Protein AF-A0A9D2NBU6-F1 (afdb_monomer_lite)

pLDDT: mean 79.16, std 12.97, range [41.94, 94.69]

Organism: NCBI:txid2838598

Foldseek 3Di:
DDDDDDPDPVPDDVVVVVVVVVVVVVVVVVVVLVVVLVVVLVCCCPVVVDDPVRSVVVVVVSVVVVVCVVVVVDDPVNVVVVVVVVPPD

Structure (mmCIF, N/CA/C/O backbone):
data_AF-A0A9D2NBU6-F1
#
_entry.id   AF-A0A9D2NBU6-F1
#
loop_
_atom_site.group_PDB
_atom_site.id
_atom_site.type_symbol
_atom_site.label_atom_id
_atom_site.label_alt_id
_atom_site.label_comp_id
_atom_site.label_asym_id
_atom_site.label_entity_id
_atom_site.label_seq_id
_atom_site.pdbx_PDB_ins_code
_atom_site.Cartn_x
_atom_site.Cartn_y
_atom_site.Cartn_z
_atom_site.occupancy
_atom_site.B_iso_or_equiv
_atom_site.auth_seq_id
_atom_site.auth_comp_id
_atom_site.auth_asym_id
_atom_site.auth_atom_id
_atom_site.pdbx_PDB_model_num
ATOM 1 N N . MET A 1 1 ? -15.852 3.261 -35.303 1.00 47.94 1 MET A N 1
ATOM 2 C CA . MET A 1 1 ? -14.812 2.715 -34.398 1.00 47.94 1 MET A CA 1
ATOM 3 C C . MET A 1 1 ? -13.433 3.022 -34.978 1.00 47.94 1 MET A C 1
ATOM 5 O O . MET A 1 1 ? -13.116 2.506 -36.042 1.00 47.94 1 MET A O 1
ATOM 9 N N . LYS A 1 2 ? -12.638 3.903 -34.353 1.00 50.78 2 LYS A N 1
ATOM 10 C CA . LYS A 1 2 ? -11.267 4.200 -34.812 1.00 50.78 2 LYS A CA 1
ATOM 11 C C . LYS A 1 2 ? -10.347 3.043 -34.392 1.00 50.78 2 LYS A C 1
ATOM 13 O O . LYS A 1 2 ? -10.225 2.765 -33.202 1.00 50.78 2 LYS A O 1
ATOM 18 N N . ARG A 1 3 ? -9.756 2.332 -35.359 1.00 57.31 3 ARG A N 1
ATOM 19 C CA . ARG A 1 3 ? -8.788 1.248 -35.109 1.00 57.31 3 ARG A CA 1
ATOM 20 C C . ARG A 1 3 ? -7.525 1.855 -34.484 1.00 57.31 3 ARG A C 1
ATOM 22 O O . ARG A 1 3 ? -7.025 2.855 -34.992 1.00 57.31 3 ARG A O 1
ATOM 29 N N . LYS A 1 4 ? -7.037 1.285 -33.375 1.00 55.94 4 LYS A N 1
ATOM 30 C CA . LYS A 1 4 ? -5.771 1.706 -32.747 1.00 55.94 4 LYS A CA 1
ATOM 31 C C . LYS A 1 4 ? -4.631 1.542 -33.770 1.00 55.94 4 LYS A C 1
ATOM 33 O O . LYS A 1 4 ? -4.609 0.513 -34.448 1.00 55.94 4 LYS A O 1
ATOM 38 N N . PRO A 1 5 ? -3.714 2.514 -33.910 1.00 55.62 5 PRO A N 1
ATOM 39 C CA . PRO A 1 5 ? -2.607 2.397 -34.851 1.00 55.62 5 PRO A CA 1
ATOM 40 C C . PRO A 1 5 ? -1.715 1.207 -34.471 1.00 55.62 5 PRO A C 1
ATOM 42 O O . PRO A 1 5 ? -1.370 1.020 -33.304 1.00 55.62 5 PRO A O 1
ATOM 45 N N . TYR A 1 6 ? -1.364 0.390 -35.465 1.00 58.19 6 TYR A N 1
ATOM 46 C CA . TYR A 1 6 ? -0.390 -0.689 -35.326 1.00 58.19 6 TYR A CA 1
ATOM 47 C C . TYR A 1 6 ? 0.988 -0.063 -35.082 1.00 58.19 6 TYR A C 1
ATOM 49 O O . TYR A 1 6 ? 1.562 0.556 -35.976 1.00 58.19 6 TYR A O 1
ATOM 57 N N . ILE A 1 7 ? 1.500 -0.181 -33.855 1.00 61.50 7 ILE A N 1
ATOM 58 C CA . ILE A 1 7 ? 2.844 0.287 -33.510 1.00 61.50 7 ILE A CA 1
ATOM 59 C C . ILE A 1 7 ? 3.832 -0.697 -34.138 1.00 61.50 7 ILE A C 1
ATOM 61 O O . ILE A 1 7 ? 4.028 -1.808 -33.641 1.00 61.50 7 ILE A O 1
ATOM 65 N N . ASN A 1 8 ? 4.428 -0.301 -35.260 1.00 57.94 8 ASN A N 1
ATOM 66 C CA . ASN A 1 8 ? 5.459 -1.078 -35.928 1.00 57.94 8 ASN A CA 1
ATOM 67 C C . ASN A 1 8 ? 6.724 -1.091 -35.051 1.00 57.94 8 ASN A C 1
ATOM 69 O O . ASN A 1 8 ? 7.418 -0.087 -34.943 1.00 57.94 8 ASN A O 1
ATOM 73 N N . ARG A 1 9 ? 7.009 -2.223 -34.393 1.00 61.25 9 ARG A N 1
ATOM 74 C CA . ARG A 1 9 ? 8.180 -2.383 -33.505 1.00 61.25 9 ARG A CA 1
ATOM 75 C C . ARG A 1 9 ? 9.505 -2.545 -34.261 1.00 61.25 9 ARG A C 1
ATOM 77 O O . ARG A 1 9 ? 10.564 -2.535 -33.638 1.00 61.25 9 ARG A O 1
ATOM 84 N N . LYS A 1 10 ? 9.474 -2.712 -35.589 1.00 55.16 10 LYS A N 1
ATOM 85 C CA . LYS A 1 10 ? 10.687 -2.827 -36.408 1.00 55.16 10 LYS A CA 1
ATOM 86 C C . LYS A 1 10 ? 11.348 -1.449 -36.529 1.00 55.16 10 LYS A C 1
ATOM 88 O O . LYS A 1 10 ? 10.892 -0.623 -37.310 1.00 55.16 10 LYS A O 1
ATOM 93 N N . GLY A 1 11 ? 12.399 -1.217 -35.739 1.00 65.12 11 GLY A N 1
ATOM 94 C CA . GLY A 1 11 ? 13.207 0.013 -35.755 1.00 65.12 11 GLY A CA 1
ATOM 95 C C . GLY A 1 11 ? 13.260 0.783 -34.432 1.00 65.12 11 GLY A C 1
ATOM 96 O O . GLY A 1 11 ? 13.899 1.829 -34.370 1.00 65.12 11 GLY A O 1
ATOM 97 N N . MET A 1 12 ? 12.611 0.297 -33.368 1.00 68.50 12 MET A N 1
ATOM 98 C CA . MET A 1 12 ? 12.677 0.952 -32.059 1.00 68.50 12 MET A CA 1
ATOM 99 C C . MET A 1 12 ? 14.021 0.665 -31.384 1.00 68.50 12 MET A C 1
ATOM 101 O O . MET A 1 12 ? 14.434 -0.491 -31.296 1.00 68.50 12 MET A O 1
ATOM 105 N N . ASN A 1 13 ? 14.696 1.712 -30.902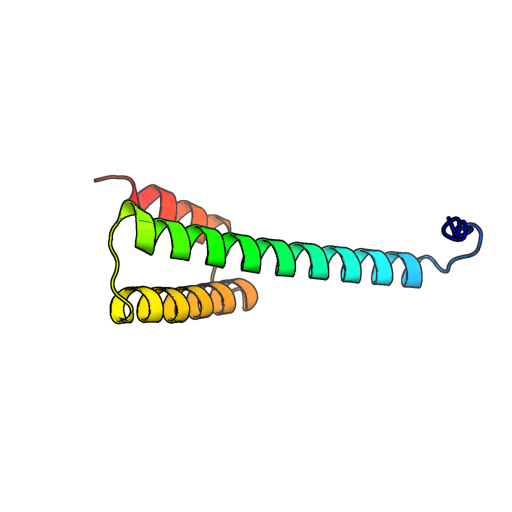 1.00 77.25 13 ASN A N 1
ATOM 106 C CA . ASN A 1 13 ? 15.940 1.566 -30.150 1.00 77.25 13 ASN A CA 1
ATOM 107 C C . ASN A 1 13 ? 15.684 0.667 -28.916 1.00 77.25 13 ASN A C 1
ATOM 109 O O . ASN A 1 13 ? 14.770 0.972 -28.143 1.00 77.25 13 ASN A O 1
ATOM 113 N N . PRO A 1 14 ? 16.453 -0.421 -28.716 1.00 76.38 14 PRO A N 1
ATOM 114 C CA . PRO A 1 14 ? 16.243 -1.364 -27.617 1.00 76.38 14 PRO A CA 1
ATOM 115 C C . PRO A 1 14 ? 16.276 -0.704 -26.232 1.00 76.38 14 PRO A C 1
ATOM 117 O O . PRO A 1 14 ? 15.521 -1.119 -25.358 1.00 76.38 14 PRO A O 1
ATOM 120 N N . ALA A 1 15 ? 17.055 0.368 -26.044 1.00 75.44 15 ALA A N 1
ATOM 121 C CA . ALA A 1 15 ? 17.057 1.130 -24.796 1.00 75.44 15 ALA A CA 1
ATOM 122 C C . ALA A 1 15 ? 15.701 1.817 -24.539 1.00 75.44 15 ALA A C 1
ATOM 124 O O . ALA A 1 15 ? 15.160 1.743 -23.440 1.00 75.44 15 ALA A O 1
ATOM 125 N N . LEU A 1 16 ? 15.095 2.419 -25.570 1.00 73.00 16 LEU A N 1
ATOM 126 C CA . LEU A 1 16 ? 13.772 3.051 -25.461 1.00 73.00 16 LEU A CA 1
ATOM 127 C C . LEU A 1 16 ? 12.653 2.020 -25.260 1.00 73.00 16 LEU A C 1
ATOM 129 O O . LEU A 1 16 ? 11.670 2.303 -24.577 1.00 73.00 16 LEU A O 1
ATOM 133 N N . LEU A 1 17 ? 12.797 0.823 -25.839 1.00 76.81 17 LEU A N 1
ATOM 134 C CA . LEU A 1 17 ? 11.878 -0.289 -25.595 1.00 76.81 17 LEU A CA 1
ATOM 135 C C . LEU A 1 17 ? 11.928 -0.717 -24.123 1.00 76.81 17 LEU A C 1
ATOM 137 O O . LEU A 1 17 ? 10.879 -0.767 -23.486 1.00 76.81 17 LEU A O 1
ATOM 141 N N . GLN A 1 18 ? 13.128 -0.935 -23.575 1.00 77.75 18 GLN A N 1
ATOM 142 C CA . GLN A 1 18 ? 13.307 -1.294 -22.166 1.00 77.75 18 GLN A CA 1
ATOM 143 C C . GLN A 1 18 ? 12.770 -0.212 -21.225 1.00 77.75 18 GLN A C 1
ATOM 145 O O . GLN A 1 18 ? 12.032 -0.534 -20.301 1.00 77.75 18 GLN A O 1
ATOM 150 N N . MET A 1 19 ? 13.047 1.070 -21.488 1.00 71.88 19 MET A N 1
ATOM 151 C CA . MET A 1 19 ? 12.491 2.171 -20.689 1.00 71.88 19 MET A CA 1
ATOM 152 C C . MET A 1 19 ? 10.956 2.201 -20.734 1.00 71.88 19 MET A C 1
ATOM 154 O O . MET A 1 19 ? 10.307 2.414 -19.711 1.00 71.88 19 MET A O 1
ATOM 158 N N . SER A 1 20 ? 10.354 1.956 -21.903 1.00 78.69 20 SER A N 1
ATOM 159 C CA . SER A 1 20 ? 8.894 1.889 -22.040 1.00 78.69 20 SER A CA 1
ATOM 160 C C . SER A 1 20 ? 8.295 0.700 -21.285 1.00 78.69 20 SER A C 1
ATOM 162 O O . SER A 1 20 ? 7.224 0.820 -20.688 1.00 78.69 20 SER A O 1
ATOM 164 N N . GLU A 1 21 ? 8.963 -0.452 -21.306 1.00 80.81 21 GLU A N 1
ATOM 165 C CA . GLU A 1 21 ? 8.544 -1.639 -20.560 1.00 80.81 21 GLU A CA 1
ATOM 166 C C . GLU A 1 21 ? 8.688 -1.435 -19.048 1.00 80.81 21 GLU A C 1
ATOM 168 O O . GLU A 1 21 ? 7.756 -1.751 -18.311 1.00 80.81 21 GLU A O 1
ATOM 173 N N . GLN A 1 22 ? 9.775 -0.806 -18.594 1.00 77.75 22 GLN A N 1
ATOM 174 C CA . GLN A 1 22 ? 9.977 -0.415 -17.197 1.00 77.75 22 GLN A CA 1
ATOM 175 C C . GLN A 1 22 ? 8.900 0.564 -16.713 1.00 77.75 22 GLN A C 1
ATOM 177 O O . GLN A 1 22 ? 8.312 0.354 -15.656 1.00 77.75 22 GLN A O 1
ATOM 182 N N . GLN A 1 23 ? 8.567 1.592 -17.500 1.00 79.19 23 GLN A N 1
ATOM 183 C CA . GLN A 1 23 ? 7.492 2.532 -17.157 1.00 79.19 23 GLN A CA 1
ATOM 184 C C . GLN A 1 23 ? 6.125 1.847 -17.060 1.00 79.19 23 GLN A C 1
ATOM 186 O O . GLN A 1 23 ? 5.342 2.140 -16.153 1.00 79.19 23 GLN A O 1
ATOM 191 N N . LYS A 1 24 ? 5.828 0.910 -17.968 1.00 80.00 24 LYS A N 1
ATOM 192 C CA . LYS A 1 24 ? 4.599 0.109 -17.887 1.00 80.00 24 LYS A CA 1
ATOM 193 C C . LYS A 1 24 ? 4.583 -0.748 -16.630 1.00 80.00 24 LYS A C 1
ATOM 195 O O . LYS A 1 24 ? 3.572 -0.754 -15.937 1.00 80.00 24 LYS A O 1
ATOM 200 N N . ALA A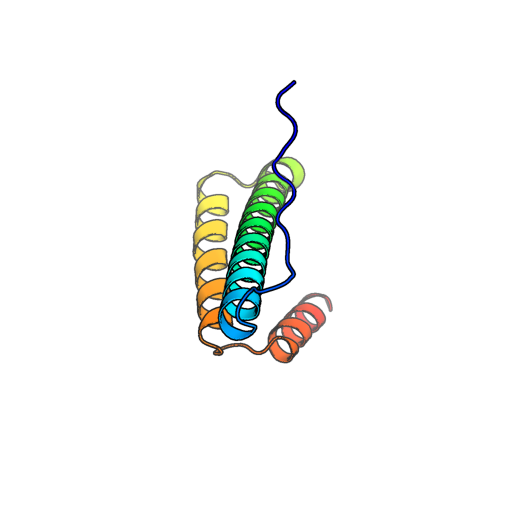 1 25 ? 5.685 -1.433 -16.327 1.00 78.94 25 ALA A N 1
ATOM 201 C CA . ALA A 1 25 ? 5.808 -2.246 -15.123 1.00 78.94 25 ALA A CA 1
ATOM 202 C C . ALA A 1 25 ? 5.581 -1.406 -13.858 1.00 78.94 25 ALA A C 1
ATOM 204 O O . ALA A 1 25 ? 4.740 -1.770 -13.042 1.00 78.94 25 ALA A O 1
ATOM 205 N N . ALA A 1 26 ? 6.224 -0.239 -13.753 1.00 79.31 26 ALA A N 1
ATOM 206 C CA . ALA A 1 26 ? 6.026 0.690 -12.641 1.00 79.31 26 ALA A CA 1
ATOM 207 C C . ALA A 1 26 ? 4.558 1.126 -12.503 1.00 79.31 26 ALA A C 1
ATOM 209 O O . ALA A 1 26 ? 4.008 1.122 -11.406 1.00 79.31 26 ALA A O 1
ATOM 210 N N . THR A 1 27 ? 3.888 1.419 -13.623 1.00 82.81 27 THR A N 1
ATOM 211 C CA . THR A 1 27 ? 2.462 1.787 -13.620 1.00 82.81 27 THR A CA 1
ATOM 212 C C . THR A 1 27 ? 1.576 0.640 -13.124 1.00 82.81 27 THR A C 1
ATOM 214 O O . THR A 1 27 ? 0.626 0.865 -12.377 1.00 82.81 27 THR A O 1
ATOM 217 N N . TYR A 1 28 ? 1.863 -0.599 -13.534 1.00 82.75 28 TYR A N 1
ATOM 218 C CA . TYR A 1 28 ? 1.107 -1.766 -13.076 1.00 82.75 28 TYR A CA 1
ATOM 219 C C . TYR A 1 28 ? 1.323 -2.055 -11.590 1.00 82.75 28 TYR A C 1
ATOM 221 O O . TYR A 1 28 ? 0.363 -2.407 -10.908 1.00 82.75 28 TYR A O 1
ATOM 229 N N . ILE A 1 29 ? 2.548 -1.875 -11.091 1.00 81.06 29 ILE A N 1
ATOM 230 C CA . ILE A 1 29 ? 2.880 -2.026 -9.670 1.00 81.06 29 ILE A CA 1
ATOM 231 C C . ILE A 1 29 ? 2.119 -0.988 -8.834 1.00 81.06 29 ILE A C 1
ATOM 233 O O . ILE A 1 29 ? 1.425 -1.358 -7.891 1.00 81.06 29 ILE A O 1
ATOM 237 N N . ASP A 1 30 ? 2.149 0.286 -9.231 1.00 83.38 30 ASP A N 1
ATOM 238 C CA . ASP A 1 30 ? 1.396 1.354 -8.559 1.00 83.38 30 ASP A CA 1
ATOM 239 C C . ASP A 1 30 ? -0.118 1.069 -8.539 1.00 83.38 30 ASP A C 1
ATOM 241 O O . ASP A 1 30 ? -0.781 1.171 -7.503 1.00 83.38 30 ASP A O 1
ATOM 245 N N . ALA A 1 31 ? -0.676 0.627 -9.671 1.00 83.69 31 ALA A N 1
ATOM 246 C CA . ALA A 1 31 ? -2.085 0.251 -9.752 1.00 83.69 31 ALA A CA 1
ATOM 247 C C . ALA A 1 31 ? -2.433 -0.929 -8.826 1.00 83.69 31 ALA A C 1
ATOM 249 O O . ALA A 1 31 ? -3.493 -0.916 -8.192 1.00 83.69 31 ALA A O 1
ATOM 250 N N . ALA A 1 32 ? -1.553 -1.930 -8.723 1.00 86.31 32 ALA A N 1
ATOM 251 C CA . ALA A 1 32 ? -1.736 -3.073 -7.833 1.00 86.31 32 ALA A CA 1
ATOM 252 C C . ALA A 1 32 ? -1.700 -2.655 -6.354 1.00 86.31 32 ALA A C 1
ATOM 254 O O . ALA A 1 32 ? -2.592 -3.044 -5.598 1.00 86.31 32 ALA A O 1
ATOM 255 N N . ASN A 1 33 ? -0.750 -1.801 -5.961 1.00 84.81 33 ASN A N 1
ATOM 25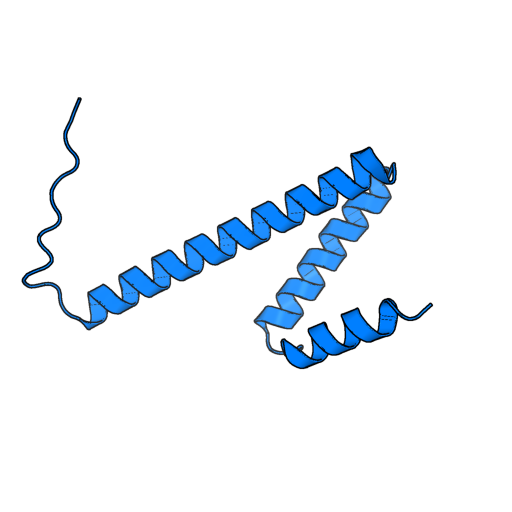6 C CA . ASN A 1 33 ? -0.645 -1.281 -4.594 1.00 84.81 33 ASN A CA 1
ATOM 257 C C . ASN A 1 33 ? -1.905 -0.496 -4.195 1.00 84.81 33 ASN A C 1
ATOM 259 O O . ASN A 1 33 ? -2.483 -0.723 -3.129 1.00 84.81 33 ASN A O 1
ATOM 263 N N . LYS A 1 34 ? -2.406 0.367 -5.088 1.00 87.12 34 LYS A N 1
ATOM 264 C CA . LYS A 1 34 ? -3.654 1.121 -4.873 1.00 87.12 34 LYS A CA 1
ATOM 265 C C . LYS A 1 34 ? -4.870 0.211 -4.734 1.00 87.12 34 LYS A C 1
ATOM 267 O O . LYS A 1 34 ? -5.694 0.418 -3.841 1.00 87.12 34 LYS A O 1
ATOM 272 N N . ALA A 1 35 ? -4.986 -0.798 -5.598 1.00 89.19 35 ALA A N 1
ATOM 273 C CA . ALA A 1 35 ? -6.072 -1.769 -5.528 1.00 89.19 35 ALA A CA 1
ATOM 274 C C . ALA A 1 35 ? -6.030 -2.556 -4.213 1.00 89.19 35 ALA A C 1
ATOM 276 O O . ALA A 1 35 ? -7.065 -2.706 -3.566 1.00 89.19 35 ALA A O 1
ATOM 277 N N . HIS A 1 36 ? -4.842 -2.997 -3.793 1.00 89.75 36 HIS A N 1
ATOM 278 C CA . HIS A 1 36 ? -4.646 -3.724 -2.545 1.00 89.75 36 HIS A CA 1
ATOM 279 C C . HIS A 1 36 ? -5.054 -2.883 -1.329 1.00 89.75 36 HIS A C 1
ATOM 281 O O . HIS A 1 36 ? -5.884 -3.322 -0.535 1.00 89.75 36 HIS A O 1
ATOM 287 N N . LYS A 1 37 ? -4.569 -1.637 -1.227 1.00 88.75 37 LYS A N 1
ATOM 288 C CA . LYS A 1 37 ? -4.951 -0.706 -0.151 1.00 88.75 37 LYS A CA 1
ATOM 289 C C . LYS A 1 37 ? -6.470 -0.523 -0.063 1.00 88.75 37 LYS A C 1
ATOM 291 O O . LYS A 1 37 ? -7.036 -0.563 1.028 1.00 88.75 37 LYS A O 1
ATOM 296 N N . LEU A 1 38 ? -7.133 -0.341 -1.207 1.00 90.50 38 LEU A N 1
ATOM 297 C CA . LEU A 1 38 ? -8.581 -0.128 -1.272 1.00 90.50 38 LEU A CA 1
ATOM 298 C C . LEU A 1 38 ? -9.378 -1.383 -0.890 1.00 90.50 38 LEU A C 1
ATOM 300 O O . LEU A 1 38 ? -10.366 -1.280 -0.165 1.00 90.50 38 LEU A O 1
ATOM 304 N N . LEU A 1 39 ? -8.949 -2.560 -1.352 1.00 91.75 39 LEU A N 1
ATOM 305 C CA . LEU A 1 39 ? -9.542 -3.843 -0.971 1.00 91.75 39 LEU A CA 1
ATOM 306 C C . LEU A 1 39 ? -9.453 -4.063 0.538 1.00 91.75 39 LEU A C 1
ATOM 308 O O . LEU A 1 39 ? -10.467 -4.356 1.170 1.00 91.75 39 LEU A O 1
ATOM 312 N N . THR A 1 40 ? -8.272 -3.861 1.120 1.00 91.19 40 THR A N 1
ATOM 313 C CA . THR A 1 40 ? -8.059 -4.052 2.555 1.00 91.19 40 THR A CA 1
ATOM 314 C C . THR A 1 40 ? -8.866 -3.053 3.377 1.00 91.19 40 THR A C 1
ATOM 316 O O . THR A 1 40 ? -9.564 -3.458 4.301 1.00 91.19 40 THR A O 1
ATOM 319 N N . ASP A 1 41 ? -8.875 -1.769 3.007 1.00 90.88 41 ASP A N 1
ATOM 320 C CA . ASP A 1 41 ? -9.684 -0.752 3.694 1.00 90.88 41 ASP A CA 1
ATOM 321 C C . ASP A 1 41 ? -11.188 -1.070 3.648 1.00 90.88 41 ASP A C 1
ATOM 323 O O . ASP A 1 41 ? -11.904 -0.887 4.637 1.00 90.88 41 ASP A O 1
ATOM 327 N N . LYS A 1 42 ? -11.666 -1.599 2.514 1.00 91.75 42 LYS A N 1
ATOM 328 C CA . LYS A 1 42 ? -13.052 -2.048 2.367 1.00 91.75 42 LYS A CA 1
ATOM 329 C C . LYS A 1 42 ? -13.356 -3.241 3.269 1.00 91.75 42 LYS A C 1
ATOM 331 O O . LYS A 1 42 ? -14.381 -3.232 3.937 1.00 91.75 42 LYS A O 1
ATOM 336 N N . VAL A 1 43 ? -12.477 -4.240 3.331 1.00 93.50 43 VAL A N 1
ATOM 337 C CA . VAL A 1 43 ? -12.648 -5.402 4.220 1.00 93.50 43 VAL A CA 1
ATOM 338 C C . VAL A 1 43 ? -12.644 -4.971 5.689 1.00 93.50 43 VAL A C 1
ATOM 340 O O . VAL A 1 43 ? -13.518 -5.384 6.450 1.00 93.50 43 VAL A O 1
ATOM 343 N N . LEU A 1 44 ? -11.723 -4.090 6.088 1.00 93.00 44 LEU A N 1
ATOM 344 C CA . LEU A 1 44 ? -11.673 -3.542 7.447 1.00 93.00 44 LEU A CA 1
ATOM 345 C C . LEU A 1 44 ? -12.968 -2.811 7.819 1.00 93.00 44 LEU A C 1
ATOM 347 O O . LEU A 1 44 ? -13.436 -2.92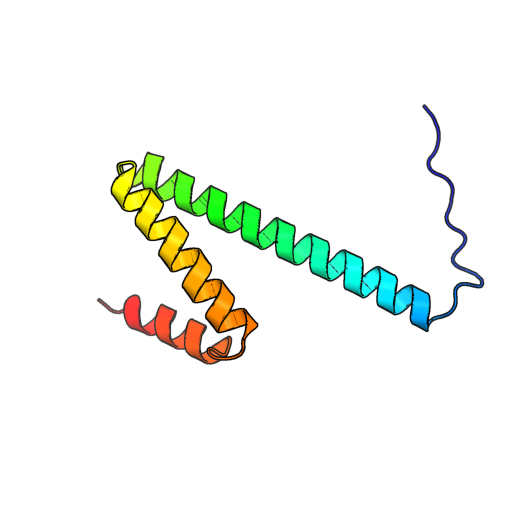1 8.952 1.00 93.00 44 LEU A O 1
ATOM 351 N N . HIS A 1 45 ? -13.570 -2.091 6.873 1.00 94.00 45 HIS A N 1
ATOM 352 C CA . HIS A 1 45 ? -14.860 -1.441 7.073 1.00 94.00 45 HIS A CA 1
ATOM 353 C C . HIS A 1 45 ? -16.027 -2.438 7.124 1.00 94.00 45 HIS A C 1
ATOM 355 O O . HIS A 1 45 ? -16.749 -2.480 8.115 1.00 94.00 45 HIS A O 1
ATOM 361 N N . ASP A 1 46 ? -16.210 -3.225 6.064 1.00 94.56 46 ASP A N 1
ATOM 362 C CA . ASP A 1 46 ? -17.423 -4.011 5.824 1.00 94.56 46 ASP A CA 1
ATOM 363 C C . ASP A 1 46 ? -17.478 -5.278 6.691 1.00 94.56 46 ASP A C 1
ATOM 365 O O . ASP A 1 46 ? -18.555 -5.678 7.126 1.00 94.56 46 ASP A O 1
ATOM 369 N N . VAL A 1 47 ? -16.327 -5.913 6.945 1.00 94.69 47 VAL A N 1
ATOM 370 C CA . VAL A 1 47 ? -16.242 -7.185 7.686 1.00 94.69 47 VAL A CA 1
ATOM 371 C C . VAL A 1 47 ? -15.918 -6.945 9.155 1.00 94.69 47 VAL A C 1
ATOM 373 O O . VAL A 1 47 ? -16.547 -7.529 10.032 1.00 94.69 47 VAL A O 1
ATOM 376 N N . PHE A 1 48 ? -14.945 -6.075 9.431 1.00 91.88 48 PHE A N 1
ATOM 377 C CA . PHE A 1 48 ? -14.454 -5.842 10.793 1.00 91.88 48 PHE A CA 1
ATOM 378 C C . PHE A 1 48 ? -15.077 -4.613 11.472 1.00 91.88 48 PHE A C 1
ATOM 380 O O . PHE A 1 48 ? -14.814 -4.367 12.650 1.00 91.88 48 PHE A O 1
ATOM 387 N N . GLY A 1 49 ? -15.902 -3.834 10.761 1.00 92.56 49 GLY A N 1
ATOM 388 C CA . GLY A 1 49 ? -16.621 -2.691 11.329 1.00 92.56 49 GLY A CA 1
ATOM 389 C C . GLY A 1 49 ? -15.710 -1.542 11.769 1.00 92.56 49 GLY A C 1
ATOM 390 O O . GLY A 1 49 ? -16.044 -0.805 12.700 1.00 92.56 49 GLY A O 1
ATOM 391 N N . PHE A 1 50 ? -14.527 -1.389 11.165 1.00 93.88 50 PHE A N 1
ATOM 392 C CA . PHE A 1 50 ? -13.585 -0.353 11.579 1.00 93.88 50 PHE A CA 1
ATOM 393 C C . PHE A 1 50 ? -14.146 1.040 11.277 1.00 93.88 50 PHE A C 1
ATOM 395 O O . PHE A 1 50 ? -14.334 1.439 10.126 1.00 93.88 50 PHE A O 1
ATOM 402 N N . GLY A 1 51 ? -14.349 1.821 12.340 1.00 93.38 51 GLY A N 1
ATOM 403 C CA . GLY A 1 51 ? -14.721 3.227 12.230 1.00 93.38 51 GLY A CA 1
ATOM 404 C C . GLY A 1 51 ? -13.628 4.087 11.568 1.00 93.38 51 GLY A C 1
ATOM 405 O O . GLY A 1 51 ? -12.475 3.656 11.451 1.00 93.38 51 GLY A O 1
ATOM 406 N N . PRO A 1 52 ? -13.954 5.334 11.176 1.00 92.38 52 PRO A N 1
ATOM 407 C CA . PRO A 1 52 ? -13.057 6.214 10.420 1.00 92.38 52 PRO A CA 1
ATOM 408 C C . PRO A 1 52 ? -11.654 6.360 11.027 1.00 92.38 52 PRO A C 1
ATOM 410 O O . PRO A 1 52 ? -10.669 6.196 10.321 1.00 92.38 52 PRO A O 1
ATOM 413 N N . ALA A 1 53 ? -11.548 6.550 12.346 1.00 93.81 53 ALA A N 1
ATOM 414 C CA . ALA A 1 53 ? -10.261 6.732 13.023 1.00 93.81 53 ALA A CA 1
ATOM 415 C C . ALA A 1 53 ? -9.353 5.486 13.001 1.00 93.81 53 ALA A C 1
ATOM 417 O O . ALA A 1 53 ? -8.131 5.602 13.026 1.00 93.81 53 ALA A O 1
ATOM 418 N N . ARG A 1 54 ? -9.919 4.270 13.001 1.00 91.50 54 ARG A N 1
ATOM 419 C CA . ARG A 1 54 ? -9.115 3.037 12.887 1.00 91.50 54 ARG A CA 1
ATOM 420 C C . ARG A 1 54 ? -8.654 2.811 11.451 1.00 91.50 54 ARG A C 1
ATOM 422 O O . ARG A 1 54 ? -7.522 2.391 11.251 1.00 91.50 54 ARG A O 1
ATOM 429 N N . ARG A 1 55 ? -9.503 3.139 10.475 1.00 93.00 55 ARG A N 1
ATOM 430 C CA . ARG A 1 55 ? -9.142 3.076 9.055 1.00 93.00 55 ARG A CA 1
ATOM 431 C C . ARG A 1 55 ? -8.072 4.092 8.688 1.00 93.00 55 ARG A C 1
ATOM 433 O O . ARG A 1 55 ? -7.164 3.747 7.949 1.00 93.00 55 ARG A O 1
ATOM 440 N N . GLU A 1 56 ? -8.130 5.299 9.246 1.00 93.56 56 GLU A N 1
ATOM 441 C CA . GLU A 1 56 ? -7.094 6.305 9.002 1.00 93.56 56 GLU A CA 1
ATOM 442 C C . GLU A 1 56 ? -5.731 5.850 9.523 1.00 93.56 56 GLU A C 1
ATOM 444 O O . GLU A 1 56 ? -4.767 5.823 8.766 1.00 93.56 56 GLU A O 1
ATOM 449 N N . ARG A 1 57 ? -5.680 5.332 10.757 1.00 92.25 57 ARG A N 1
AT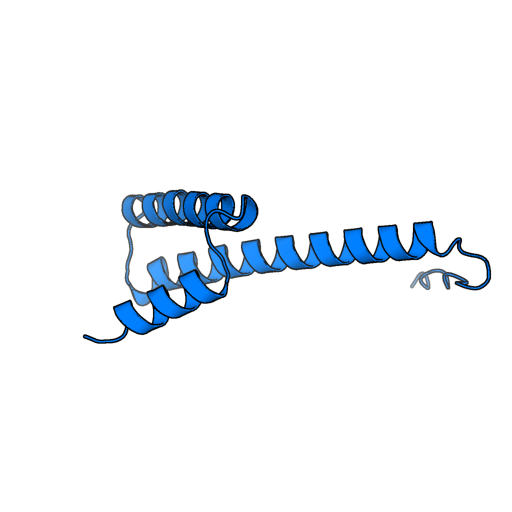OM 450 C CA . ARG A 1 57 ? -4.457 4.718 11.298 1.00 92.25 57 ARG A CA 1
ATOM 451 C C . ARG A 1 57 ? -3.934 3.575 10.430 1.00 92.25 57 ARG A C 1
ATOM 453 O O . ARG A 1 57 ? -2.733 3.472 10.227 1.00 92.25 57 ARG A O 1
ATOM 460 N N . PHE A 1 58 ? -4.821 2.737 9.890 1.00 91.00 58 PHE A N 1
ATOM 461 C CA . PHE A 1 58 ? -4.418 1.710 8.931 1.00 91.00 58 PHE A CA 1
ATOM 462 C C . PHE A 1 58 ? -3.809 2.320 7.661 1.00 91.00 58 PHE A C 1
ATOM 464 O O . PHE A 1 58 ? -2.769 1.847 7.219 1.00 91.00 58 PHE A O 1
ATOM 471 N N . ARG A 1 59 ? -4.416 3.363 7.074 1.00 90.19 59 ARG A N 1
ATOM 472 C CA . ARG A 1 59 ? -3.872 4.016 5.871 1.00 90.19 59 ARG A CA 1
ATOM 473 C C . ARG A 1 59 ? -2.484 4.600 6.124 1.00 90.19 59 ARG A C 1
ATOM 475 O O . ARG A 1 59 ? -1.632 4.434 5.258 1.00 90.19 59 ARG A O 1
ATOM 482 N N . GLU A 1 60 ? -2.281 5.258 7.264 1.00 93.00 60 GLU A N 1
ATOM 483 C CA . GLU A 1 60 ? -0.995 5.846 7.659 1.00 93.00 60 GLU A CA 1
ATOM 484 C C . GLU A 1 60 ? 0.082 4.773 7.856 1.00 93.00 60 GLU A C 1
ATOM 486 O O . GLU A 1 60 ? 1.165 4.875 7.287 1.00 93.00 60 GLU A O 1
ATOM 491 N N . GLU A 1 61 ? -0.213 3.719 8.623 1.00 89.62 61 GLU A N 1
ATOM 492 C CA . GLU A 1 61 ? 0.745 2.632 8.851 1.00 89.62 61 GLU A CA 1
ATOM 493 C C . GLU A 1 61 ? 1.032 1.847 7.569 1.00 89.62 61 GLU A C 1
ATOM 495 O O . GLU A 1 61 ? 2.179 1.492 7.311 1.00 89.62 61 GLU A O 1
ATOM 500 N N . TYR A 1 62 ? 0.027 1.633 6.716 1.00 89.19 62 TYR A N 1
ATOM 501 C CA . TYR A 1 62 ? 0.222 0.992 5.417 1.00 89.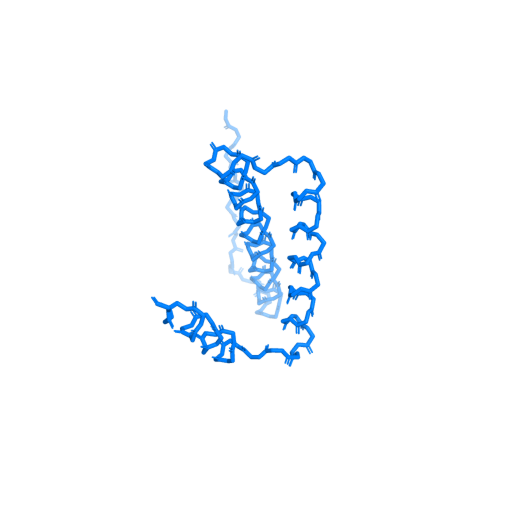19 62 TYR A CA 1
ATOM 502 C C . TYR A 1 62 ? 1.203 1.775 4.533 1.00 89.19 62 TYR A C 1
ATOM 504 O O . TYR A 1 62 ? 2.086 1.171 3.930 1.00 89.19 62 TYR A O 1
ATOM 512 N N . GLU A 1 63 ? 1.076 3.106 4.467 1.00 88.56 63 GLU A N 1
ATOM 513 C CA . GLU A 1 63 ? 2.001 3.960 3.704 1.00 88.56 63 GLU A CA 1
ATOM 514 C C . GLU A 1 63 ? 3.421 3.888 4.277 1.00 88.56 63 GLU A C 1
ATOM 516 O O . GLU A 1 63 ? 4.363 3.664 3.523 1.00 88.56 63 GLU A O 1
ATOM 521 N N . LYS A 1 64 ? 3.578 3.965 5.606 1.00 89.25 64 LYS A N 1
ATOM 522 C CA . LYS A 1 64 ? 4.896 3.840 6.254 1.00 89.25 64 LYS A CA 1
ATOM 523 C C . LYS A 1 64 ? 5.571 2.506 5.945 1.00 89.25 64 LYS A C 1
ATOM 525 O O . LYS A 1 64 ? 6.757 2.476 5.634 1.00 89.25 64 LYS A O 1
ATOM 530 N N . GLN A 1 65 ? 4.840 1.393 6.037 1.00 84.38 65 GLN A N 1
ATOM 531 C CA . GLN A 1 65 ? 5.413 0.075 5.744 1.00 84.38 65 GLN A CA 1
ATOM 532 C C . GLN A 1 65 ? 5.798 -0.062 4.267 1.00 84.38 65 GLN A C 1
ATOM 534 O O . GLN A 1 65 ? 6.820 -0.675 3.957 1.00 84.38 65 GLN A O 1
ATOM 539 N N . LEU A 1 66 ? 5.019 0.540 3.362 1.00 84.19 66 LEU A N 1
ATOM 540 C CA . LEU A 1 66 ? 5.340 0.565 1.939 1.00 84.19 66 LEU A CA 1
ATOM 541 C C . LEU A 1 66 ? 6.606 1.391 1.660 1.00 84.19 66 LEU A C 1
ATOM 543 O O . LEU A 1 66 ? 7.485 0.912 0.951 1.00 84.19 66 LEU A O 1
ATOM 547 N N . GLU A 1 67 ? 6.745 2.572 2.267 1.00 85.38 67 GLU A N 1
ATOM 548 C CA . GLU A 1 67 ? 7.957 3.396 2.152 1.00 85.38 67 GLU A CA 1
ATOM 549 C C . GLU A 1 67 ? 9.200 2.665 2.675 1.00 85.38 67 GLU A C 1
ATOM 551 O O . GLU A 1 67 ? 10.254 2.705 2.040 1.00 85.38 67 GLU A O 1
ATOM 556 N N . LEU A 1 68 ? 9.091 1.954 3.803 1.00 82.19 68 LEU A N 1
ATOM 557 C CA . LEU A 1 68 ? 10.199 1.164 4.347 1.00 82.19 68 LEU A CA 1
ATOM 558 C C . LEU A 1 68 ? 10.608 0.028 3.397 1.00 82.19 68 LEU A C 1
ATOM 560 O O . LEU A 1 68 ? 11.801 -0.221 3.218 1.00 82.19 68 LEU A O 1
ATOM 564 N N . TYR A 1 69 ? 9.639 -0.635 2.760 1.00 78.69 69 TYR A N 1
ATOM 565 C CA . TYR A 1 69 ? 9.911 -1.641 1.732 1.00 78.69 69 TYR A CA 1
ATOM 566 C C . TYR A 1 69 ? 10.605 -1.028 0.505 1.00 78.69 69 TYR A C 1
ATOM 568 O O . TYR A 1 69 ? 11.627 -1.541 0.051 1.00 78.69 69 TYR A O 1
ATOM 576 N N . GLU A 1 70 ? 10.104 0.099 -0.008 1.00 79.88 70 GLU A N 1
ATOM 577 C CA . GLU A 1 70 ? 10.690 0.787 -1.168 1.00 79.88 70 GLU A CA 1
ATOM 578 C C . GLU A 1 70 ? 12.101 1.331 -0.888 1.00 79.88 70 GLU A C 1
ATOM 580 O O . GLU A 1 70 ? 12.958 1.307 -1.772 1.00 79.88 70 GLU A O 1
ATOM 585 N N . CYS A 1 71 ? 12.379 1.753 0.349 1.00 81.81 71 CYS A N 1
ATOM 586 C CA . CYS A 1 71 ? 13.712 2.171 0.793 1.00 81.81 71 CYS A CA 1
ATOM 587 C C . CYS A 1 71 ? 14.681 0.997 1.029 1.00 81.81 71 CYS A C 1
ATOM 589 O O . CYS A 1 71 ? 15.841 1.229 1.374 1.00 81.81 71 CYS A O 1
ATOM 591 N N . GLY A 1 72 ? 14.227 -0.252 0.876 1.00 78.50 72 GLY A N 1
ATOM 592 C CA . GLY A 1 72 ? 15.027 -1.451 1.130 1.00 78.50 72 GLY A CA 1
ATOM 593 C C . GLY A 1 72 ? 15.315 -1.705 2.611 1.00 78.50 72 GLY A C 1
ATOM 594 O O . GLY A 1 72 ? 16.218 -2.476 2.923 1.00 78.50 72 GLY A O 1
ATOM 595 N N . TYR A 1 73 ? 14.575 -1.060 3.520 1.00 76.19 73 TYR A N 1
ATOM 596 C CA . TYR A 1 73 ? 14.676 -1.310 4.961 1.00 76.19 73 TYR A CA 1
ATOM 597 C C . TYR A 1 73 ? 14.135 -2.697 5.329 1.00 76.19 73 TYR A C 1
ATOM 599 O O . TYR A 1 73 ? 14.593 -3.303 6.291 1.00 76.19 73 TYR A O 1
ATOM 607 N N . TRP A 1 74 ? 13.185 -3.196 4.538 1.00 71.38 74 TRP A N 1
ATOM 608 C CA . TRP A 1 74 ? 12.683 -4.560 4.617 1.00 71.38 74 TRP A CA 1
ATOM 609 C C . TRP A 1 74 ? 12.925 -5.281 3.302 1.00 71.38 74 TRP A C 1
ATOM 611 O O . TRP A 1 74 ? 12.556 -4.798 2.229 1.00 71.38 74 TRP A O 1
ATOM 621 N N . THR A 1 75 ? 13.476 -6.479 3.387 1.00 76.12 75 THR A N 1
ATOM 622 C CA . THR A 1 75 ? 13.480 -7.424 2.278 1.00 76.12 75 THR A CA 1
ATOM 623 C C . THR A 1 75 ? 12.149 -8.173 2.212 1.00 76.12 75 THR A C 1
ATOM 625 O O . THR A 1 75 ? 11.418 -8.311 3.196 1.00 76.12 75 THR A O 1
ATOM 628 N N . TYR A 1 76 ? 11.825 -8.697 1.029 1.00 73.50 76 TYR A N 1
ATOM 629 C CA . TYR A 1 76 ? 10.657 -9.563 0.854 1.00 73.50 76 TYR A CA 1
ATOM 630 C C . TYR A 1 76 ? 10.690 -10.776 1.799 1.00 73.50 76 TYR A C 1
ATOM 632 O O . TYR A 1 76 ? 9.654 -11.168 2.330 1.00 73.50 76 TYR A O 1
ATOM 640 N N . GLU A 1 77 ? 11.873 -11.353 2.024 1.00 80.69 77 GLU A N 1
ATOM 641 C CA . GLU A 1 77 ? 12.060 -12.509 2.905 1.00 80.69 77 GLU A CA 1
ATOM 642 C C . GLU A 1 77 ? 11.737 -12.163 4.362 1.00 80.69 77 GLU A C 1
ATOM 644 O O . GLU A 1 77 ? 10.983 -12.896 4.998 1.00 80.69 77 GLU A O 1
ATOM 649 N N . GLU A 1 78 ? 12.198 -11.011 4.854 1.00 78.94 78 GLU A N 1
ATOM 650 C CA . GLU A 1 78 ? 11.900 -10.534 6.211 1.00 78.94 78 GLU A CA 1
ATOM 651 C C . GLU A 1 78 ? 10.408 -10.242 6.404 1.00 78.94 78 GLU A C 1
ATOM 653 O O . GLU A 1 78 ? 9.823 -10.642 7.412 1.00 78.94 78 GLU A O 1
ATOM 658 N N . MET A 1 79 ? 9.752 -9.611 5.422 1.00 73.56 79 MET A N 1
ATOM 659 C CA . MET A 1 79 ? 8.300 -9.402 5.479 1.00 73.56 79 MET A CA 1
ATOM 660 C C . MET A 1 79 ? 7.528 -10.727 5.461 1.00 73.56 79 MET A C 1
ATOM 662 O O . MET A 1 79 ? 6.515 -10.875 6.150 1.00 73.56 79 MET A O 1
ATOM 666 N N . LEU A 1 80 ? 8.004 -11.709 4.691 1.00 79.88 80 LEU A N 1
ATOM 667 C CA . LEU A 1 80 ? 7.399 -13.034 4.622 1.00 79.88 80 LEU A CA 1
ATOM 668 C C . LEU A 1 80 ? 7.580 -13.811 5.935 1.00 79.88 80 LEU A C 1
ATOM 670 O O . LEU A 1 80 ? 6.671 -14.537 6.339 1.00 79.88 80 LEU A O 1
ATOM 674 N N . GLU A 1 81 ? 8.731 -13.686 6.595 1.00 81.25 81 GLU A N 1
ATOM 675 C CA . GLU A 1 81 ? 8.971 -14.279 7.914 1.00 81.25 81 GLU A CA 1
ATOM 676 C C . GLU A 1 81 ? 8.107 -13.639 8.999 1.00 81.25 81 GLU A C 1
ATOM 678 O O . GLU A 1 81 ? 7.471 -14.369 9.759 1.00 81.25 81 GLU A O 1
ATOM 683 N N . LEU A 1 82 ? 8.006 -12.307 9.029 1.00 74.44 82 LEU A N 1
ATOM 684 C CA . LEU A 1 82 ? 7.102 -11.582 9.929 1.00 74.44 82 LEU A CA 1
ATOM 685 C C . LEU A 1 82 ? 5.657 -12.069 9.784 1.00 74.44 82 LEU A C 1
ATOM 687 O O . LEU A 1 82 ? 5.050 -12.500 10.763 1.00 74.44 82 LEU A O 1
ATOM 691 N N . ALA A 1 83 ? 5.139 -12.114 8.553 1.00 74.31 83 ALA A N 1
ATOM 692 C CA . ALA A 1 83 ? 3.778 -12.579 8.290 1.00 74.31 83 ALA A CA 1
ATOM 693 C C . ALA A 1 83 ? 3.542 -14.036 8.733 1.00 74.31 83 ALA A C 1
ATOM 695 O O . ALA A 1 83 ? 2.460 -14.380 9.202 1.00 74.31 83 ALA A O 1
ATOM 696 N N . LYS A 1 84 ? 4.549 -14.909 8.596 1.00 76.69 84 LYS A N 1
ATOM 697 C CA . LYS A 1 84 ? 4.464 -16.313 9.034 1.00 76.69 84 LYS A CA 1
ATOM 698 C C . LYS A 1 84 ? 4.513 -16.473 10.551 1.00 76.69 84 LYS A C 1
ATOM 700 O O . LYS A 1 84 ? 3.965 -17.453 11.055 1.00 76.69 84 LYS A O 1
ATOM 705 N N . ASN A 1 85 ? 5.205 -15.577 11.249 1.00 71.62 85 ASN A N 1
ATOM 706 C CA . ASN A 1 85 ? 5.357 -15.634 12.699 1.00 71.62 85 ASN A CA 1
ATOM 707 C C . ASN A 1 85 ? 4.131 -15.057 13.417 1.00 71.62 85 ASN A C 1
ATOM 709 O O . ASN A 1 85 ? 3.686 -15.664 14.386 1.00 71.62 85 ASN A O 1
ATOM 713 N N . ASP A 1 86 ? 3.516 -13.995 12.888 1.00 59.50 86 ASP A N 1
ATOM 714 C CA . ASP A 1 86 ? 2.281 -13.415 13.444 1.00 59.50 86 ASP A CA 1
ATOM 715 C C . ASP A 1 86 ? 1.039 -14.307 13.249 1.00 59.50 86 ASP A C 1
ATOM 717 O O . ASP A 1 86 ? 0.030 -14.129 13.922 1.00 59.50 86 ASP A O 1
ATOM 721 N N . TRP A 1 87 ? 1.080 -15.285 12.335 1.00 50.12 87 TRP A N 1
ATOM 722 C CA . TRP A 1 87 ? -0.015 -16.249 12.117 1.00 50.12 87 TRP A CA 1
ATOM 723 C C . TRP A 1 87 ? 0.091 -17.510 12.988 1.00 50.12 87 TRP A C 1
ATOM 725 O O . TRP A 1 87 ? -0.704 -18.437 12.826 1.00 50.12 87 TRP A O 1
ATOM 735 N N . ARG A 1 88 ? 1.077 -17.576 13.893 1.00 47.03 88 ARG A N 1
ATOM 736 C CA . ARG A 1 88 ? 1.198 -18.637 14.901 1.00 47.03 88 ARG A CA 1
ATOM 737 C C . ARG A 1 88 ? 0.720 -18.131 16.265 1.00 47.03 88 ARG A C 1
ATOM 739 O O . ARG A 1 88 ? 1.523 -18.001 17.184 1.00 47.03 88 ARG A O 1
ATOM 746 N N . GLU A 1 89 ? -0.580 -17.884 16.384 1.00 41.94 89 GLU A N 1
ATOM 747 C CA . GLU A 1 89 ? -1.299 -17.901 17.671 1.00 41.94 89 GLU A CA 1
ATOM 748 C C . GLU A 1 89 ? -2.236 -19.110 17.730 1.00 41.94 89 GLU A C 1
ATOM 750 O O . GLU A 1 89 ? -2.927 -19.380 16.718 1.00 41.94 89 GLU A O 1
#

Radius of gyration: 19.58 Å; chains: 1; bounding box: 34×25×54 Å

Sequence (89 aa):
MKRKPYINRKGMNPALLQMSEQQKAATYIDAANKAHKLLTDKVLHDVFGFGPARRERFREEYEKQLELYECGYWTYEEMLELAKNDWRE

Secondary structure (DSSP, 8-state):
-PPPP----TT--HHHHHHHHHHHHHHHHHHHHHHHHHHHHHHHHHTT---HHHHHHHHHHHHHHHHHHHTTSS-HHHHHHHHHHHT--